Protein AF-A0AA38GYS6-F1 (afdb_monomer_lite)

Organism: Taxus chinensis (NCBI:txid29808)

Structure (mmCIF, N/CA/C/O backbone):
data_AF-A0AA38GYS6-F1
#
_entry.id   AF-A0AA38GYS6-F1
#
loop_
_atom_site.group_PDB
_atom_site.id
_atom_site.type_symbol
_atom_site.label_atom_id
_atom_site.label_alt_id
_atom_site.label_comp_id
_atom_site.label_asym_id
_atom_site.label_entity_id
_atom_site.label_seq_id
_atom_site.pdbx_PDB_ins_code
_atom_site.Cartn_x
_atom_site.Cartn_y
_atom_site.Cartn_z
_atom_site.occupancy
_atom_site.B_iso_or_equiv
_atom_site.auth_seq_id
_atom_site.auth_comp_id
_atom_site.auth_asym_id
_atom_site.auth_atom_id
_atom_site.pdbx_PDB_model_num
ATOM 1 N N . LEU A 1 1 ? -2.612 12.594 -41.095 1.00 85.12 1 LEU A N 1
ATOM 2 C CA . LEU A 1 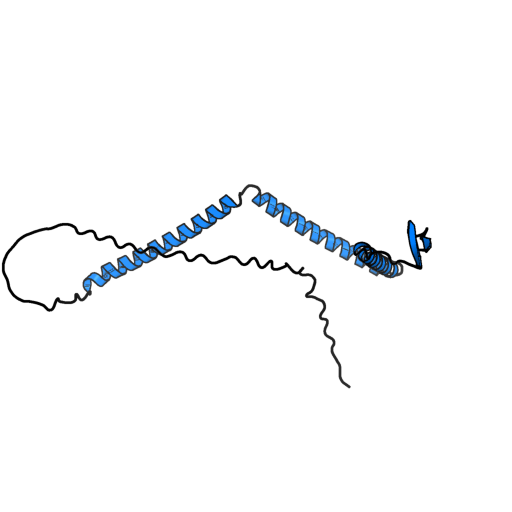1 ? -2.234 11.687 -39.997 1.00 85.12 1 LEU A CA 1
ATOM 3 C C . LEU A 1 1 ? -1.414 10.557 -40.591 1.00 85.12 1 LEU A C 1
ATOM 5 O O . LEU A 1 1 ? -1.947 9.838 -41.424 1.00 85.12 1 LEU A O 1
ATOM 9 N N . THR A 1 2 ? -0.143 10.449 -40.213 1.00 93.06 2 THR A N 1
ATOM 10 C CA . THR A 1 2 ? 0.765 9.381 -40.670 1.00 93.06 2 THR A CA 1
ATOM 11 C C . THR A 1 2 ? 1.231 8.588 -39.455 1.00 93.06 2 THR A C 1
ATOM 13 O O . THR A 1 2 ? 1.663 9.191 -38.472 1.00 93.06 2 THR A O 1
ATOM 16 N N . MET A 1 3 ? 1.110 7.261 -39.509 1.00 94.06 3 MET A N 1
ATOM 17 C CA . MET A 1 3 ? 1.472 6.338 -38.429 1.00 94.06 3 MET A CA 1
ATOM 18 C C . MET A 1 3 ? 2.510 5.329 -38.923 1.00 94.06 3 MET A C 1
ATOM 20 O O . MET A 1 3 ? 2.423 4.862 -40.059 1.00 94.06 3 MET A O 1
ATOM 24 N N . LYS A 1 4 ? 3.460 4.979 -38.056 1.00 94.56 4 LYS A N 1
ATOM 25 C CA . LYS A 1 4 ? 4.433 3.902 -38.248 1.00 94.56 4 LYS A CA 1
ATOM 26 C C . LYS A 1 4 ? 4.186 2.790 -37.242 1.00 94.56 4 LYS A C 1
ATOM 28 O O . LYS A 1 4 ? 3.900 3.066 -36.082 1.00 94.56 4 LYS A O 1
ATOM 33 N N . THR A 1 5 ? 4.318 1.549 -37.692 1.00 95.31 5 THR A N 1
ATOM 34 C CA . THR A 1 5 ? 4.299 0.373 -36.818 1.00 95.31 5 THR A CA 1
ATOM 35 C C . THR A 1 5 ? 5.637 0.252 -36.096 1.00 95.31 5 THR A C 1
ATOM 37 O O . THR A 1 5 ? 6.682 0.306 -36.745 1.00 95.31 5 THR A O 1
ATOM 40 N N . ASP A 1 6 ? 5.598 0.054 -34.784 1.00 93.06 6 ASP A N 1
ATOM 41 C CA . ASP A 1 6 ? 6.745 -0.252 -33.936 1.00 93.06 6 ASP A CA 1
ATOM 42 C C . ASP A 1 6 ? 6.707 -1.740 -33.530 1.00 93.06 6 ASP A C 1
ATOM 44 O O . ASP A 1 6 ? 5.897 -2.130 -32.681 1.00 93.06 6 ASP A O 1
ATOM 48 N N . PRO A 1 7 ? 7.542 -2.599 -34.148 1.00 95.25 7 PRO A N 1
ATOM 49 C CA . PRO A 1 7 ? 7.563 -4.027 -33.852 1.00 95.25 7 PRO A CA 1
ATOM 50 C C . PRO A 1 7 ? 8.200 -4.366 -32.498 1.00 95.25 7 PRO A C 1
ATOM 52 O O . PRO A 1 7 ? 7.934 -5.450 -31.987 1.00 95.25 7 PRO A O 1
ATOM 55 N N . GLU A 1 8 ? 9.019 -3.485 -31.914 1.00 93.31 8 GLU A N 1
ATOM 56 C CA . GLU A 1 8 ? 9.648 -3.740 -30.610 1.00 93.31 8 GLU A CA 1
ATOM 57 C C . GLU A 1 8 ? 8.619 -3.621 -29.484 1.00 93.31 8 GLU A C 1
ATOM 59 O O . GLU A 1 8 ? 8.569 -4.466 -28.592 1.00 93.31 8 GLU A O 1
ATOM 64 N N . ASN A 1 9 ? 7.747 -2.614 -29.577 1.00 87.88 9 ASN A N 1
ATOM 65 C CA . ASN A 1 9 ? 6.734 -2.323 -28.562 1.00 87.88 9 ASN A CA 1
ATOM 66 C C . ASN A 1 9 ? 5.322 -2.804 -28.940 1.00 87.88 9 ASN A C 1
ATOM 68 O O . ASN A 1 9 ? 4.377 -2.579 -28.187 1.00 87.88 9 ASN A O 1
ATOM 72 N N . SER A 1 10 ? 5.161 -3.473 -30.091 1.00 93.44 10 SER A N 1
ATOM 73 C CA . SER A 1 10 ? 3.860 -3.922 -30.622 1.00 93.44 10 SER A CA 1
ATOM 74 C C . SER A 1 10 ? 2.806 -2.800 -30.681 1.00 93.44 10 SER A C 1
ATOM 76 O O . SER A 1 10 ? 1.632 -3.024 -30.383 1.00 93.44 10 SER A O 1
ATOM 78 N N . ASP A 1 11 ? 3.220 -1.585 -31.054 1.00 92.06 11 ASP A N 1
ATOM 79 C CA . ASP A 1 11 ? 2.390 -0.370 -31.017 1.00 92.06 11 ASP A CA 1
ATOM 80 C C . ASP A 1 11 ? 2.537 0.459 -32.310 1.00 92.06 11 ASP A C 1
ATOM 82 O O . ASP A 1 11 ? 3.318 0.127 -33.204 1.00 92.06 11 ASP A O 1
ATOM 86 N N . TYR A 1 12 ? 1.776 1.548 -32.435 1.00 92.12 12 TYR A N 1
ATOM 87 C CA . TYR A 1 12 ? 1.906 2.528 -33.509 1.00 92.12 12 TYR A CA 1
ATOM 88 C C . TYR A 1 12 ? 2.374 3.882 -32.974 1.00 92.12 12 TYR A C 1
ATOM 90 O O . TYR A 1 12 ? 1.834 4.429 -32.007 1.00 92.12 12 TYR A O 1
ATOM 98 N N . ILE A 1 13 ? 3.338 4.473 -33.675 1.00 91.69 13 ILE A N 1
ATOM 99 C CA . ILE A 1 13 ? 3.866 5.808 -33.398 1.00 91.69 13 ILE A CA 1
ATOM 100 C C . ILE A 1 13 ? 3.344 6.768 -34.469 1.00 91.69 13 ILE A C 1
ATOM 102 O O . ILE A 1 13 ? 3.356 6.466 -35.663 1.00 91.69 13 ILE A O 1
ATOM 106 N N . VAL A 1 14 ? 2.863 7.938 -34.049 1.00 92.75 14 VAL A N 1
ATOM 107 C CA . VAL A 1 14 ? 2.365 8.981 -34.956 1.00 92.75 14 VAL A CA 1
ATOM 108 C C . VAL A 1 14 ? 3.512 9.913 -35.352 1.00 92.75 14 VAL A C 1
ATOM 110 O O . VAL A 1 14 ? 4.152 10.495 -34.485 1.00 92.75 14 VAL A O 1
ATOM 113 N N . GLU A 1 15 ? 3.741 10.102 -36.655 1.00 91.44 15 GLU A N 1
ATOM 114 C CA . GLU A 1 15 ? 4.803 10.985 -37.169 1.00 91.44 15 GLU A CA 1
ATOM 115 C C . GLU A 1 15 ? 4.328 12.409 -37.466 1.00 91.44 15 GLU A C 1
ATOM 117 O O . GLU A 1 15 ? 5.103 13.361 -37.405 1.00 91.44 15 GLU A O 1
ATOM 122 N N . SER A 1 16 ? 3.069 12.576 -37.883 1.00 92.00 16 SER A N 1
ATOM 123 C CA . SER A 1 16 ? 2.552 13.878 -38.318 1.00 92.00 16 SER A CA 1
ATOM 124 C C . SER A 1 16 ? 1.039 13.991 -38.181 1.00 92.00 16 SER A C 1
ATOM 126 O O . S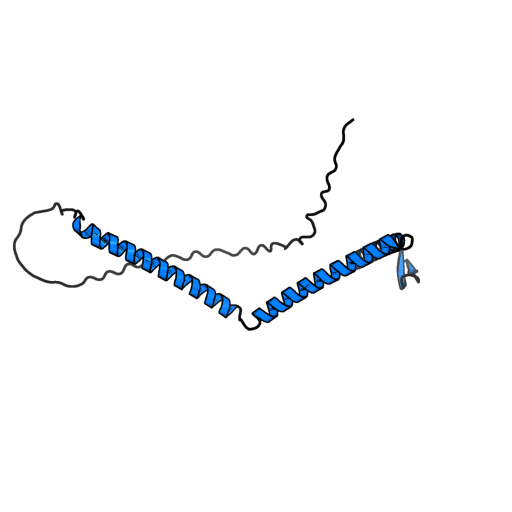ER A 1 16 ? 0.282 13.107 -38.601 1.00 92.00 16 SER A O 1
ATOM 128 N N . GLY A 1 17 ? 0.599 15.147 -37.680 1.00 89.94 17 GLY A N 1
ATOM 129 C CA . GLY A 1 17 ? -0.797 15.581 -37.711 1.00 89.94 17 GLY A CA 1
ATOM 130 C C . GLY A 1 17 ? -1.689 15.074 -36.574 1.00 89.94 17 GLY A C 1
ATOM 131 O O . GLY A 1 17 ? -2.898 15.249 -36.680 1.00 89.94 17 GLY A O 1
ATOM 132 N N . ALA A 1 18 ? -1.134 14.458 -35.524 1.00 91.19 18 ALA A N 1
ATOM 133 C CA . ALA A 1 18 ? -1.816 14.218 -34.247 1.00 91.19 18 ALA A CA 1
ATOM 134 C C . ALA A 1 18 ? -0.798 13.959 -33.123 1.00 91.19 18 ALA A C 1
ATOM 136 O O . ALA A 1 18 ? 0.351 13.611 -33.391 1.00 91.19 18 ALA A O 1
ATOM 137 N N . MET A 1 19 ? -1.242 14.093 -31.874 1.00 88.88 19 MET A N 1
ATOM 138 C CA . MET A 1 19 ? -0.548 13.595 -30.685 1.00 88.88 19 MET A CA 1
ATOM 139 C C . MET A 1 19 ? -1.409 12.500 -30.054 1.00 88.88 19 MET A C 1
ATOM 141 O O . MET A 1 19 ? -2.635 12.535 -30.169 1.00 88.88 19 MET A O 1
ATOM 145 N N . ARG A 1 20 ? -0.779 11.519 -29.405 1.00 89.50 20 ARG A N 1
ATOM 146 C CA . ARG A 1 20 ? -1.507 10.550 -28.580 1.00 89.50 20 ARG A CA 1
ATOM 147 C C . ARG A 1 20 ? -2.018 11.211 -27.306 1.00 89.50 20 ARG A C 1
ATOM 149 O O . ARG A 1 20 ? -1.424 12.168 -26.816 1.00 89.50 20 ARG A O 1
ATOM 156 N N . ASN A 1 21 ? -3.086 10.648 -26.754 1.00 90.75 21 ASN A N 1
ATOM 157 C CA . ASN A 1 21 ? -3.524 10.998 -25.410 1.00 90.75 21 ASN A CA 1
ATOM 158 C C . ASN A 1 21 ? -2.466 10.544 -24.396 1.00 90.75 21 ASN A C 1
ATOM 160 O O . ASN A 1 21 ? -1.846 9.493 -24.573 1.00 90.75 21 ASN A O 1
ATOM 164 N N . PHE A 1 22 ? -2.260 11.346 -23.351 1.00 88.88 22 PHE A N 1
ATOM 165 C CA . PHE A 1 22 ? -1.379 10.978 -22.250 1.00 88.88 22 PHE A CA 1
ATOM 166 C C . PHE A 1 22 ? -2.041 9.896 -21.392 1.00 88.88 22 PHE A C 1
ATOM 168 O O . PHE A 1 22 ? -3.186 10.047 -20.966 1.00 88.88 22 PHE A O 1
ATOM 175 N N . GLU A 1 23 ? -1.303 8.818 -21.150 1.00 88.25 23 GLU A N 1
ATOM 176 C CA . GLU A 1 23 ? -1.714 7.668 -20.351 1.00 88.25 23 GLU A CA 1
ATOM 177 C C . GLU A 1 23 ? -0.806 7.608 -19.116 1.00 88.25 23 GLU A C 1
ATOM 179 O O . GLU A 1 23 ? 0.353 7.214 -19.257 1.00 88.25 23 GLU A O 1
ATOM 184 N N . PRO A 1 24 ? -1.279 8.006 -17.918 1.00 90.62 24 PRO A N 1
ATOM 185 C CA . PRO A 1 24 ? -0.439 8.047 -16.719 1.00 90.62 24 PRO A CA 1
ATOM 186 C C . PRO A 1 24 ? 0.264 6.719 -16.411 1.00 90.62 24 PRO A C 1
ATOM 188 O O . PRO A 1 24 ? 1.433 6.722 -16.042 1.00 90.62 24 PRO A O 1
ATOM 191 N N . TRP A 1 25 ? -0.407 5.590 -16.661 1.00 87.81 25 TRP A N 1
ATOM 192 C CA . TRP A 1 25 ? 0.157 4.255 -16.444 1.00 87.81 25 TRP A CA 1
ATOM 193 C C . TRP A 1 25 ? 1.358 3.950 -17.348 1.00 87.81 25 TRP A C 1
ATOM 195 O O . TRP A 1 25 ? 2.258 3.240 -16.927 1.00 87.81 25 TRP A O 1
ATOM 205 N N . ARG A 1 26 ? 1.438 4.518 -18.564 1.00 85.56 26 ARG A N 1
ATOM 206 C CA . ARG A 1 26 ? 2.620 4.327 -19.422 1.00 85.56 26 ARG A CA 1
ATOM 207 C C . ARG A 1 26 ? 3.843 5.060 -18.911 1.00 85.56 26 ARG A C 1
ATOM 209 O O . ARG A 1 26 ? 4.946 4.549 -19.043 1.00 85.56 26 ARG A O 1
ATOM 216 N N . ALA A 1 27 ? 3.648 6.260 -18.369 1.00 85.56 27 ALA A N 1
ATOM 217 C CA . ALA A 1 27 ? 4.746 7.002 -17.767 1.00 85.56 27 ALA A CA 1
ATOM 218 C C . ALA A 1 27 ? 5.274 6.261 -16.527 1.00 85.56 27 ALA A C 1
ATOM 220 O O . ALA A 1 27 ? 6.483 6.114 -16.381 1.00 85.56 27 ALA A O 1
ATOM 221 N N . GLU A 1 28 ? 4.369 5.738 -15.695 1.00 87.00 28 GLU A N 1
ATOM 222 C CA . GLU A 1 28 ? 4.712 4.940 -14.514 1.00 87.00 28 GLU A CA 1
ATOM 223 C C . GLU A 1 28 ? 5.436 3.635 -14.886 1.00 87.00 28 GLU A C 1
ATOM 225 O O . GLU A 1 28 ? 6.518 3.369 -14.364 1.00 87.00 28 GLU A O 1
ATOM 230 N N . ASP A 1 29 ? 4.914 2.867 -15.847 1.00 87.25 29 ASP A N 1
ATOM 231 C CA . ASP A 1 29 ? 5.554 1.635 -16.330 1.00 87.25 29 ASP A CA 1
ATOM 232 C C . ASP A 1 29 ? 6.958 1.911 -16.893 1.00 87.25 29 ASP A C 1
ATOM 234 O O . ASP A 1 29 ? 7.917 1.200 -16.584 1.00 87.25 29 ASP A O 1
ATOM 238 N N . GLU A 1 30 ? 7.114 2.982 -17.679 1.00 86.56 30 GLU A N 1
ATOM 239 C CA . GLU A 1 30 ? 8.417 3.389 -18.200 1.00 86.56 30 GLU A CA 1
ATOM 240 C C . GLU A 1 30 ? 9.414 3.757 -17.094 1.00 86.56 30 GLU A C 1
ATOM 242 O O . GLU A 1 30 ? 10.607 3.472 -17.230 1.00 86.56 30 GLU A O 1
ATOM 247 N N . GLU A 1 31 ? 8.973 4.431 -16.031 1.00 87.19 31 GLU A N 1
ATOM 248 C CA . GLU A 1 31 ? 9.821 4.782 -14.888 1.00 87.19 31 GLU A CA 1
ATOM 249 C C . GLU A 1 31 ? 10.244 3.539 -14.102 1.00 87.19 31 GLU A C 1
ATOM 251 O O . GLU A 1 31 ? 11.438 3.364 -13.836 1.00 87.19 31 GLU A O 1
ATOM 256 N N . VAL A 1 32 ? 9.303 2.635 -13.824 1.00 89.50 32 VAL A N 1
ATOM 257 C CA . VAL A 1 32 ? 9.562 1.357 -13.146 1.00 89.50 32 VAL A CA 1
ATOM 258 C C . VAL A 1 32 ? 10.553 0.508 -13.942 1.00 89.50 32 VAL A C 1
ATOM 260 O O . VAL A 1 32 ? 11.502 -0.044 -13.378 1.00 89.50 32 VAL A O 1
ATOM 263 N N . ASP A 1 33 ? 10.386 0.421 -15.259 1.00 87.94 33 ASP A N 1
ATOM 264 C CA . ASP A 1 33 ? 11.295 -0.336 -16.118 1.00 87.94 33 ASP A CA 1
ATOM 265 C C . ASP A 1 33 ? 12.684 0.303 -16.203 1.00 87.94 33 ASP A C 1
ATOM 267 O O . ASP A 1 33 ? 13.693 -0.409 -16.235 1.00 87.94 33 ASP A O 1
ATOM 271 N N . LYS A 1 34 ? 12.771 1.639 -16.217 1.00 89.19 34 LYS A N 1
ATOM 272 C CA . LYS A 1 34 ? 14.055 2.360 -16.157 1.00 89.19 34 LYS A CA 1
ATOM 273 C C . LYS A 1 34 ? 14.765 2.101 -14.827 1.00 89.19 34 LYS A C 1
ATOM 275 O O . LYS A 1 34 ? 15.973 1.855 -14.833 1.00 89.19 34 LYS A O 1
ATOM 280 N N . GLU A 1 35 ? 14.043 2.117 -13.708 1.00 87.50 35 GLU A N 1
ATOM 281 C CA . GLU A 1 35 ? 14.606 1.842 -12.383 1.00 87.50 35 GLU A CA 1
ATOM 282 C C . GLU A 1 35 ? 15.101 0.395 -12.263 1.00 87.50 35 GLU A C 1
ATOM 284 O O . GLU A 1 35 ? 16.242 0.174 -11.849 1.00 87.50 35 GLU A O 1
ATOM 289 N N . LYS A 1 36 ? 14.303 -0.584 -12.709 1.00 88.56 36 LYS A N 1
ATOM 290 C CA . LYS A 1 36 ? 14.705 -2.000 -12.750 1.00 88.56 36 LYS A CA 1
ATOM 291 C C . LYS A 1 36 ? 15.960 -2.206 -13.590 1.00 88.56 36 LYS A C 1
ATOM 293 O O . LYS A 1 36 ? 16.930 -2.771 -13.102 1.00 88.56 36 LYS A O 1
ATOM 298 N N . LYS A 1 37 ? 15.994 -1.665 -14.813 1.00 88.81 37 LYS A N 1
ATOM 299 C CA . LYS A 1 37 ? 17.172 -1.761 -15.694 1.00 88.81 37 LYS A CA 1
ATOM 300 C C . LYS A 1 37 ? 18.415 -1.143 -15.062 1.00 88.81 37 LYS A C 1
ATOM 302 O O . LYS A 1 37 ? 19.509 -1.684 -15.210 1.00 88.81 37 LYS A O 1
ATOM 307 N N . LYS A 1 38 ? 18.266 -0.014 -14.364 1.00 86.94 38 LYS A N 1
ATOM 308 C CA . LYS A 1 38 ? 19.372 0.629 -13.648 1.00 86.94 38 LYS A CA 1
ATOM 309 C C . LYS A 1 38 ? 19.875 -0.254 -12.505 1.00 86.94 38 LYS A C 1
ATOM 311 O O . LYS A 1 38 ? 21.083 -0.435 -12.378 1.00 86.94 38 LYS A O 1
ATOM 316 N N . ARG A 1 39 ? 18.966 -0.834 -11.719 1.00 85.75 39 ARG A N 1
ATOM 317 C CA . ARG A 1 39 ? 19.305 -1.775 -10.648 1.00 85.75 39 ARG A CA 1
ATOM 318 C C . ARG A 1 39 ? 20.030 -3.006 -11.191 1.00 85.75 39 ARG A C 1
ATOM 320 O O . ARG A 1 39 ? 21.114 -3.318 -10.712 1.00 85.75 39 ARG A O 1
ATOM 327 N N . ASP A 1 40 ? 19.500 -3.627 -12.238 1.00 85.25 40 ASP A N 1
ATOM 328 C CA . ASP A 1 40 ? 20.098 -4.807 -12.866 1.00 85.25 40 ASP A CA 1
ATOM 329 C C . ASP A 1 40 ? 21.493 -4.503 -13.431 1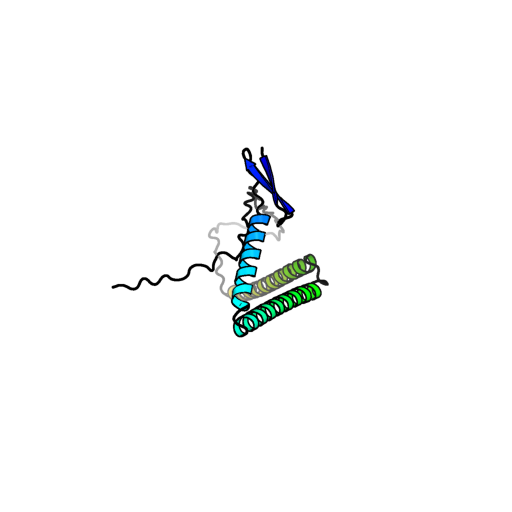.00 85.25 40 ASP A C 1
ATOM 331 O O . ASP A 1 40 ? 22.420 -5.293 -13.261 1.00 85.25 40 ASP A O 1
ATOM 335 N N . ALA A 1 41 ? 21.683 -3.336 -14.056 1.00 86.62 41 ALA A N 1
ATOM 336 C CA . ALA A 1 41 ? 22.986 -2.911 -14.568 1.00 86.62 41 ALA A CA 1
ATOM 337 C C . ALA A 1 41 ? 24.017 -2.687 -13.448 1.00 86.62 41 ALA A C 1
ATOM 339 O O . ALA A 1 41 ? 25.193 -3.012 -13.614 1.00 86.62 41 ALA A O 1
ATOM 340 N N . GLU A 1 42 ? 23.584 -2.145 -12.309 1.00 82.62 42 GLU A N 1
ATOM 341 C CA . GLU A 1 42 ? 24.428 -1.961 -11.128 1.00 82.62 42 GLU A CA 1
ATOM 342 C C . GLU A 1 42 ? 24.783 -3.293 -10.443 1.00 82.62 42 GLU A C 1
ATOM 344 O O . GLU A 1 42 ? 25.860 -3.409 -9.861 1.00 82.62 42 GLU A O 1
ATOM 349 N N . GLU A 1 43 ? 23.905 -4.293 -10.521 1.00 87.19 43 GLU A N 1
ATOM 350 C CA . GLU A 1 43 ? 24.110 -5.636 -9.966 1.00 87.19 43 GLU A CA 1
ATOM 351 C C . GLU A 1 43 ? 24.938 -6.553 -10.886 1.00 87.19 43 GLU A C 1
ATOM 353 O O . GLU A 1 43 ? 25.691 -7.397 -10.400 1.00 87.19 43 GLU A O 1
ATOM 358 N N . MET A 1 44 ? 24.857 -6.377 -12.211 1.00 81.94 44 MET A N 1
ATOM 359 C CA . MET A 1 44 ? 25.503 -7.253 -13.203 1.00 81.94 44 MET A CA 1
ATOM 360 C C . MET A 1 44 ? 27.038 -7.285 -13.089 1.00 81.94 44 MET A C 1
ATOM 362 O O . MET A 1 44 ? 27.666 -8.275 -13.468 1.00 81.94 44 MET A O 1
ATOM 366 N N . GLY A 1 45 ? 27.647 -6.216 -12.572 1.00 83.00 45 GLY A N 1
ATOM 367 C CA . GLY A 1 45 ? 29.096 -6.110 -12.370 1.00 83.00 45 GLY A CA 1
ATOM 368 C C . GLY A 1 45 ? 29.570 -6.342 -10.932 1.00 83.00 45 GLY A C 1
ATOM 369 O O . GLY A 1 45 ? 30.777 -6.448 -10.717 1.00 83.00 45 GLY A O 1
ATOM 370 N N . ASP A 1 46 ? 28.658 -6.418 -9.958 1.00 88.25 46 ASP A N 1
ATOM 371 C CA . ASP A 1 46 ? 28.989 -6.469 -8.531 1.00 88.25 46 ASP A CA 1
ATOM 372 C C . ASP A 1 46 ? 28.122 -7.495 -7.785 1.00 88.25 46 ASP A C 1
ATOM 374 O O . ASP A 1 46 ? 26.996 -7.235 -7.349 1.00 88.25 46 ASP A O 1
ATOM 378 N N . ALA A 1 47 ? 28.696 -8.684 -7.594 1.00 91.56 47 ALA A N 1
ATOM 379 C CA . ALA A 1 47 ? 28.044 -9.792 -6.906 1.00 91.56 47 ALA A CA 1
ATOM 380 C C . ALA A 1 47 ? 27.690 -9.478 -5.439 1.00 91.56 47 ALA A C 1
ATOM 382 O O . ALA A 1 47 ? 26.712 -10.024 -4.925 1.00 91.56 47 ALA A O 1
ATOM 383 N N . MET A 1 48 ? 28.450 -8.606 -4.761 1.00 93.12 48 MET A N 1
ATOM 384 C CA . MET A 1 48 ? 28.155 -8.225 -3.375 1.00 93.12 48 MET A CA 1
ATOM 385 C C . MET A 1 48 ? 26.914 -7.338 -3.306 1.00 93.12 48 MET A C 1
ATOM 387 O O . MET A 1 48 ? 26.056 -7.558 -2.451 1.00 93.12 48 MET A O 1
ATOM 391 N N . LYS A 1 49 ? 26.780 -6.396 -4.246 1.00 92.75 49 LYS A N 1
ATOM 392 C CA . LYS A 1 49 ? 25.615 -5.513 -4.346 1.00 92.75 49 LYS A CA 1
ATOM 393 C C . LYS A 1 49 ? 24.331 -6.270 -4.679 1.00 92.75 49 LYS A C 1
ATOM 395 O O . LYS A 1 49 ? 23.310 -6.031 -4.040 1.00 92.75 49 LYS A O 1
ATOM 400 N N . SER A 1 50 ? 24.380 -7.221 -5.615 1.00 92.31 50 SER A N 1
ATOM 401 C CA . SER A 1 50 ? 23.214 -8.068 -5.923 1.00 92.31 50 SER A CA 1
ATOM 402 C C . SER A 1 50 ? 22.766 -8.889 -4.708 1.00 92.31 50 SER A C 1
ATOM 404 O O . SER A 1 50 ? 21.573 -8.979 -4.402 1.00 92.31 50 SER A O 1
ATOM 406 N N . LEU A 1 51 ? 23.724 -9.435 -3.950 1.00 94.12 51 LEU A N 1
ATOM 407 C CA . LEU A 1 51 ? 23.421 -10.160 -2.720 1.00 94.12 51 LEU A CA 1
ATOM 408 C C . LEU A 1 51 ? 22.774 -9.251 -1.664 1.00 94.12 51 LEU A C 1
ATOM 410 O O . LEU A 1 51 ? 21.744 -9.621 -1.103 1.00 94.12 51 LEU A O 1
ATOM 414 N N . GLU A 1 52 ? 23.341 -8.069 -1.411 1.00 92.94 52 GLU A N 1
ATOM 415 C CA . GLU A 1 52 ? 22.796 -7.084 -0.469 1.00 92.94 52 GLU A CA 1
ATOM 416 C C . GLU A 1 52 ? 21.353 -6.708 -0.828 1.00 92.94 52 GLU A C 1
ATOM 418 O O . GLU A 1 52 ? 20.450 -6.856 -0.001 1.00 92.94 52 GLU A O 1
ATOM 423 N N . ASN A 1 53 ? 21.117 -6.340 -2.085 1.00 92.81 53 ASN A N 1
ATOM 424 C CA . ASN A 1 53 ? 19.805 -5.994 -2.623 1.00 92.81 53 ASN A CA 1
ATOM 425 C C . ASN A 1 53 ? 18.774 -7.109 -2.399 1.00 92.81 53 ASN A C 1
ATOM 427 O O . ASN A 1 53 ? 17.691 -6.862 -1.863 1.00 92.81 53 ASN A O 1
ATOM 431 N N . ARG A 1 54 ? 19.138 -8.362 -2.696 1.00 94.31 54 ARG A N 1
ATOM 432 C CA . ARG A 1 54 ? 18.278 -9.522 -2.430 1.00 94.31 54 ARG A CA 1
ATOM 433 C C . ARG A 1 54 ? 17.976 -9.707 -0.942 1.00 94.31 54 ARG A C 1
ATOM 435 O O . ARG A 1 54 ? 16.850 -10.075 -0.595 1.00 94.31 54 ARG A O 1
ATOM 442 N N . THR A 1 55 ? 18.945 -9.484 -0.051 1.00 95.62 55 THR A N 1
ATOM 443 C CA . THR A 1 55 ? 18.700 -9.585 1.401 1.00 95.62 55 THR A CA 1
ATOM 444 C C . THR A 1 55 ? 17.792 -8.472 1.917 1.00 95.62 55 THR A C 1
ATOM 446 O O . THR A 1 55 ? 16.931 -8.740 2.755 1.00 95.62 55 THR A O 1
ATOM 449 N N . ILE A 1 56 ? 17.924 -7.254 1.385 1.00 95.88 56 ILE A N 1
ATOM 450 C CA . ILE A 1 56 ? 17.064 -6.117 1.730 1.00 95.88 56 ILE A CA 1
ATOM 451 C C . ILE A 1 56 ? 15.628 -6.396 1.291 1.00 95.88 56 ILE A C 1
ATOM 453 O O . ILE A 1 56 ? 14.707 -6.222 2.089 1.00 95.88 56 ILE A O 1
ATOM 457 N N . ASP A 1 57 ? 15.433 -6.877 0.063 1.00 95.50 57 ASP A N 1
ATOM 458 C CA . ASP A 1 57 ? 14.105 -7.225 -0.445 1.00 95.50 57 ASP A CA 1
ATOM 459 C C . ASP A 1 57 ? 13.484 -8.372 0.362 1.00 95.50 57 ASP A C 1
ATOM 461 O O . ASP A 1 57 ? 12.335 -8.275 0.787 1.00 95.50 57 ASP A O 1
ATOM 465 N N . SER A 1 58 ? 14.262 -9.417 0.668 1.00 97.25 58 SER A N 1
ATOM 466 C CA . SER A 1 58 ? 13.793 -10.548 1.487 1.00 97.25 58 SER A CA 1
ATOM 467 C C . SER A 1 58 ? 13.378 -10.105 2.893 1.00 97.25 58 SER A C 1
ATOM 469 O O . SER A 1 58 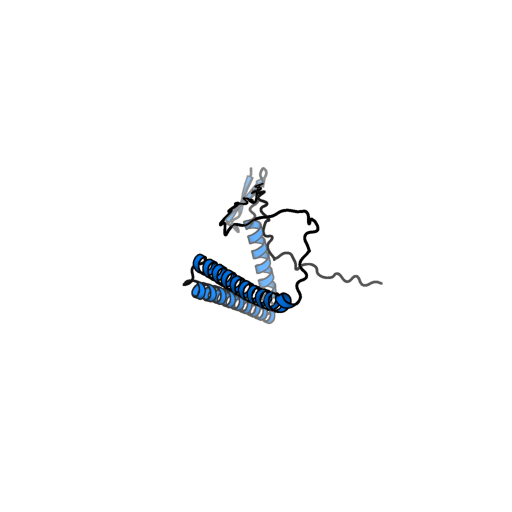? 12.409 -10.620 3.448 1.00 97.25 58 SER A O 1
ATOM 471 N N . LYS A 1 59 ? 14.096 -9.136 3.475 1.00 98.12 59 LYS A N 1
ATOM 472 C CA . LYS A 1 59 ? 13.748 -8.553 4.772 1.00 98.12 59 LYS A CA 1
ATOM 473 C C . LYS A 1 59 ? 12.452 -7.747 4.696 1.00 98.12 59 LYS A C 1
ATOM 475 O O . LYS A 1 59 ? 11.581 -7.940 5.535 1.00 98.12 59 LYS A O 1
ATOM 480 N N . ARG A 1 60 ? 12.309 -6.877 3.691 1.00 98.00 60 ARG A N 1
ATOM 481 C CA . ARG A 1 60 ? 11.084 -6.084 3.488 1.00 98.00 60 ARG A CA 1
ATOM 482 C C . ARG A 1 60 ? 9.865 -6.986 3.323 1.00 98.00 60 ARG A C 1
ATOM 484 O O . ARG A 1 60 ? 8.849 -6.738 3.959 1.00 98.00 60 ARG A O 1
ATOM 491 N N . GLU A 1 61 ? 9.992 -8.046 2.529 1.00 97.25 61 GLU A N 1
ATOM 492 C CA . GLU A 1 61 ? 8.928 -9.036 2.347 1.00 97.25 61 GLU A CA 1
ATOM 493 C C . GLU A 1 61 ? 8.554 -9.710 3.676 1.00 97.25 61 GLU A C 1
ATOM 495 O O . GLU A 1 61 ? 7.377 -9.817 4.013 1.00 97.25 61 GLU A O 1
ATOM 500 N N . MET A 1 62 ? 9.548 -10.103 4.480 1.00 98.00 62 MET A N 1
ATOM 501 C CA . MET A 1 62 ? 9.312 -10.687 5.803 1.00 98.00 62 MET A CA 1
ATOM 502 C C . MET A 1 62 ? 8.585 -9.719 6.749 1.00 98.00 62 MET A C 1
ATOM 504 O O . MET A 1 62 ? 7.647 -10.130 7.434 1.00 98.00 62 MET A O 1
ATOM 508 N N . ASP A 1 63 ? 8.986 -8.447 6.773 1.00 98.19 63 ASP A N 1
ATOM 509 C CA . ASP A 1 63 ? 8.367 -7.417 7.616 1.00 98.19 63 ASP A CA 1
ATOM 510 C C . ASP A 1 63 ? 6.904 -7.163 7.201 1.00 98.19 63 ASP A C 1
ATOM 512 O O . ASP A 1 63 ? 6.018 -7.051 8.053 1.00 98.19 63 ASP A O 1
ATOM 516 N N . ILE A 1 64 ? 6.624 -7.143 5.892 1.00 98.38 64 ILE A N 1
ATOM 517 C CA . ILE A 1 64 ? 5.263 -7.020 5.349 1.00 98.38 64 ILE A CA 1
ATOM 518 C C . ILE A 1 64 ? 4.410 -8.224 5.760 1.00 98.38 64 ILE A C 1
ATOM 520 O O . ILE A 1 64 ? 3.289 -8.046 6.242 1.00 98.38 64 ILE A O 1
ATOM 524 N N . LEU A 1 65 ? 4.927 -9.447 5.611 1.00 97.88 65 LEU A N 1
ATOM 525 C CA . LEU A 1 65 ? 4.210 -10.664 5.997 1.00 97.88 65 LEU A CA 1
ATOM 526 C C . LEU A 1 65 ? 3.901 -10.692 7.498 1.00 97.88 65 LEU A C 1
ATOM 528 O O . LEU A 1 65 ? 2.778 -11.015 7.881 1.00 97.88 65 LEU A O 1
ATOM 532 N N . ALA A 1 66 ? 4.851 -10.285 8.343 1.00 97.94 66 ALA A N 1
ATOM 533 C CA . ALA A 1 66 ? 4.635 -10.182 9.783 1.00 97.94 66 ALA A CA 1
ATOM 534 C C . ALA A 1 66 ? 3.521 -9.176 10.129 1.00 97.94 66 ALA A C 1
ATOM 536 O O . ALA A 1 66 ? 2.644 -9.482 10.941 1.00 97.94 66 ALA A O 1
ATOM 537 N N . ALA A 1 67 ? 3.504 -8.009 9.475 1.00 98.19 67 ALA A N 1
ATOM 538 C CA . ALA A 1 67 ? 2.458 -7.003 9.665 1.00 98.19 67 ALA A CA 1
ATOM 539 C C . ALA A 1 67 ? 1.076 -7.498 9.196 1.00 98.19 67 ALA A C 1
ATOM 541 O O . ALA A 1 67 ? 0.057 -7.257 9.852 1.00 98.19 67 ALA A O 1
ATOM 542 N N . LEU A 1 68 ? 1.021 -8.225 8.076 1.00 97.88 68 LEU A N 1
ATOM 543 C CA . LEU A 1 68 ? -0.214 -8.839 7.583 1.00 97.88 68 LEU A CA 1
ATOM 544 C C . LEU A 1 68 ? -0.748 -9.901 8.552 1.00 97.88 68 LEU A C 1
ATOM 546 O O . LEU A 1 68 ? -1.952 -9.929 8.828 1.00 97.88 68 LEU A O 1
ATOM 550 N N . ASP A 1 69 ? 0.129 -10.744 9.094 1.00 97.69 69 ASP A N 1
ATOM 551 C CA . ASP A 1 69 ? -0.243 -11.768 10.070 1.00 97.69 69 ASP A CA 1
ATOM 552 C C . ASP A 1 69 ? -0.727 -11.157 11.391 1.00 97.69 69 ASP A C 1
ATOM 554 O O . ASP A 1 69 ? -1.714 -11.637 11.961 1.00 97.69 69 ASP A O 1
ATOM 558 N N . GLU A 1 70 ? -0.121 -10.060 11.852 1.00 97.00 70 GLU A N 1
ATOM 559 C CA . GLU A 1 70 ? -0.610 -9.300 13.006 1.00 97.00 70 GLU A CA 1
ATOM 560 C C . GLU A 1 70 ? -2.031 -8.773 12.764 1.00 97.00 70 GLU A C 1
ATOM 562 O O . GLU A 1 70 ? -2.936 -9.045 13.560 1.00 97.00 70 GLU A O 1
ATOM 567 N N . MET A 1 71 ? -2.265 -8.090 11.638 1.00 96.62 71 MET A N 1
ATOM 568 C CA . MET A 1 71 ? -3.593 -7.576 11.283 1.00 96.62 71 MET A CA 1
ATOM 569 C C . MET A 1 71 ? -4.628 -8.699 11.170 1.00 96.62 71 MET A C 1
ATOM 571 O O . MET A 1 71 ? -5.757 -8.572 11.656 1.00 96.62 71 MET A O 1
ATOM 575 N N . LYS A 1 72 ? -4.249 -9.829 10.566 1.00 97.06 72 LYS A N 1
ATOM 576 C CA . LYS A 1 72 ? -5.110 -11.010 10.447 1.00 97.06 72 LYS A CA 1
ATOM 577 C C . LYS A 1 72 ? -5.432 -11.608 11.814 1.00 97.06 72 LYS A C 1
ATOM 579 O O . LYS A 1 72 ? -6.592 -11.935 12.067 1.00 97.06 72 LYS A O 1
ATOM 584 N N . SER A 1 73 ? -4.448 -11.709 12.704 1.00 96.31 73 SER A N 1
ATOM 585 C CA . SER A 1 73 ? -4.619 -12.179 14.082 1.00 96.31 73 SER A CA 1
ATOM 586 C C . SER A 1 73 ? -5.528 -11.249 14.892 1.00 96.31 73 SER A C 1
ATOM 588 O O . SER A 1 73 ? -6.468 -11.707 15.544 1.00 96.31 73 SER A O 1
ATOM 590 N N . MET A 1 74 ? -5.325 -9.931 14.808 1.00 93.50 74 MET A N 1
ATOM 591 C CA . MET A 1 74 ? -6.211 -8.937 15.423 1.00 93.50 74 MET A CA 1
ATOM 592 C C . MET A 1 74 ? -7.647 -9.077 14.915 1.00 93.50 74 MET A C 1
ATOM 594 O O . MET A 1 74 ? -8.577 -9.173 15.716 1.00 93.50 74 MET A O 1
ATOM 598 N N . LYS A 1 75 ? -7.833 -9.170 13.595 1.00 92.25 75 LYS A N 1
ATOM 599 C CA . LYS A 1 75 ? -9.156 -9.347 12.988 1.00 92.25 75 LYS A CA 1
ATOM 600 C C . LYS A 1 75 ? -9.818 -10.654 13.420 1.00 92.25 75 LYS A C 1
ATOM 602 O O . LYS A 1 75 ? -11.006 -10.651 13.720 1.00 92.25 75 LYS A O 1
ATOM 607 N N . ALA A 1 76 ? -9.067 -11.753 13.487 1.00 93.25 76 ALA A N 1
ATOM 608 C CA . ALA A 1 76 ? -9.576 -13.039 13.955 1.00 93.25 76 ALA A CA 1
ATOM 609 C C . ALA A 1 76 ? -10.034 -12.972 15.421 1.00 93.25 76 ALA A C 1
ATOM 611 O O . ALA A 1 76 ? -11.115 -13.462 15.738 1.00 93.25 76 ALA A O 1
ATOM 612 N N . ARG A 1 77 ? -9.266 -12.308 16.299 1.00 90.44 77 ARG A N 1
ATOM 613 C CA . ARG A 1 77 ? -9.665 -12.073 17.699 1.00 90.44 77 ARG A CA 1
ATOM 614 C C . ARG A 1 77 ? -10.932 -11.226 17.812 1.00 90.44 77 ARG A C 1
ATOM 616 O O . ARG A 1 77 ? -11.757 -11.492 18.677 1.00 90.44 77 ARG A O 1
ATOM 623 N N . HIS A 1 78 ? -11.097 -10.227 16.947 1.00 90.06 78 HIS A N 1
ATOM 624 C CA . HIS A 1 78 ? -12.262 -9.339 16.964 1.00 90.06 78 HIS A CA 1
ATOM 625 C C . HIS A 1 78 ? -13.481 -9.905 16.218 1.00 90.06 78 HIS A C 1
ATOM 627 O O . HIS A 1 78 ? -14.563 -9.345 16.335 1.00 90.06 78 HIS A O 1
ATOM 633 N N . ALA A 1 79 ? -13.353 -11.016 15.485 1.00 88.25 79 ALA A N 1
ATOM 634 C CA . ALA A 1 79 ? -14.446 -11.571 14.681 1.00 88.25 79 ALA A CA 1
ATOM 635 C C . ALA A 1 79 ? -15.659 -12.027 15.513 1.00 88.25 79 ALA A C 1
ATOM 637 O O . ALA A 1 79 ? -16.775 -12.068 15.003 1.00 88.25 79 ALA A O 1
ATOM 638 N N . THR A 1 80 ? -15.453 -12.377 16.783 1.00 85.00 80 THR A N 1
ATOM 639 C CA . THR A 1 80 ? -16.526 -12.806 17.692 1.00 85.00 80 THR A CA 1
ATOM 640 C C . THR A 1 80 ? -17.248 -11.642 18.368 1.00 85.00 80 THR A C 1
ATOM 642 O O . THR A 1 80 ? -18.309 -11.850 18.954 1.00 85.00 80 THR A O 1
ATOM 645 N N . ILE A 1 81 ? -16.697 -10.426 18.304 1.00 86.69 81 ILE A N 1
ATOM 646 C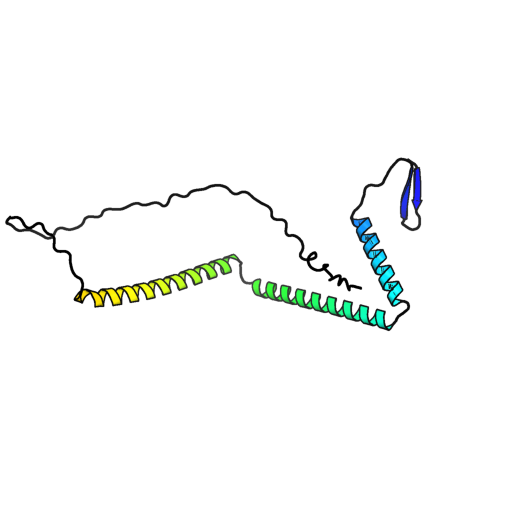 CA . ILE A 1 81 ? -17.214 -9.257 19.013 1.00 86.69 81 ILE A CA 1
ATOM 647 C C . ILE A 1 81 ? -17.786 -8.284 17.983 1.00 86.69 81 ILE A C 1
ATOM 649 O O . ILE A 1 81 ? -17.062 -7.737 17.153 1.00 86.69 81 ILE A O 1
ATOM 653 N N . SER A 1 82 ? -19.097 -8.048 18.047 1.00 89.44 82 SER A N 1
ATOM 654 C CA . SER A 1 82 ? -19.736 -7.007 17.237 1.00 89.44 82 SER A CA 1
ATOM 655 C C . SER A 1 82 ? -19.278 -5.617 17.686 1.00 89.44 82 SER A C 1
ATOM 657 O O . SER A 1 82 ? -19.086 -5.367 18.879 1.00 89.44 82 SER A O 1
ATOM 659 N N . THR A 1 83 ? -19.159 -4.689 16.737 1.00 87.81 83 THR A N 1
ATOM 660 C CA . THR A 1 83 ? -18.866 -3.276 17.010 1.00 87.81 83 THR A CA 1
ATOM 661 C C . THR A 1 83 ? -19.892 -2.660 17.957 1.00 87.81 83 THR A C 1
ATOM 663 O O . THR A 1 83 ? -19.515 -1.935 18.873 1.00 87.81 83 THR A O 1
ATOM 666 N N . ASP A 1 84 ? -21.170 -3.010 17.795 1.00 91.06 84 ASP A N 1
ATOM 667 C CA . ASP A 1 84 ? -22.260 -2.475 18.616 1.00 91.06 84 ASP A CA 1
ATOM 668 C C . ASP A 1 84 ? -22.161 -2.954 20.066 1.00 91.06 84 ASP A C 1
ATOM 670 O O . ASP A 1 84 ? -22.314 -2.159 20.991 1.00 91.06 84 ASP A O 1
ATOM 674 N N . ALA A 1 85 ? -21.799 -4.225 20.270 1.00 90.19 85 ALA A N 1
ATOM 675 C CA . ALA A 1 85 ? -21.583 -4.784 21.603 1.00 90.19 85 ALA A CA 1
ATOM 676 C C . ALA A 1 85 ? -20.387 -4.120 22.310 1.00 90.19 85 ALA A C 1
ATOM 678 O O . ALA A 1 85 ? -20.438 -3.858 23.511 1.00 90.19 85 ALA A O 1
ATOM 679 N N . MET A 1 86 ? -19.320 -3.795 21.568 1.00 89.38 86 MET A N 1
ATOM 680 C CA . MET A 1 86 ? -18.187 -3.026 22.097 1.00 89.38 86 MET A CA 1
ATOM 681 C C . MET A 1 86 ? -18.596 -1.609 22.518 1.00 89.38 86 MET A C 1
ATOM 683 O O . MET A 1 86 ? -18.180 -1.135 23.576 1.00 89.38 86 MET A O 1
ATOM 687 N N . LEU A 1 87 ? -19.415 -0.933 21.708 1.00 92.00 87 LEU A N 1
ATOM 688 C CA . LEU A 1 87 ? -19.908 0.413 22.008 1.00 92.00 87 LEU A CA 1
ATOM 689 C C . LEU A 1 87 ? -20.845 0.424 23.219 1.00 92.00 87 LEU A C 1
ATOM 691 O O . LEU A 1 87 ? -20.752 1.325 24.053 1.00 92.00 87 LEU A O 1
ATOM 695 N N . GLU A 1 88 ? -21.726 -0.567 23.333 1.00 92.88 88 GLU A N 1
ATOM 696 C CA . GLU A 1 88 ? -22.609 -0.725 24.488 1.00 92.88 88 GLU A CA 1
ATOM 697 C C . GLU A 1 88 ? -21.808 -0.984 25.769 1.00 92.88 88 GLU A C 1
ATOM 699 O O . GLU A 1 88 ? -22.017 -0.297 26.770 1.00 92.88 88 GLU A O 1
ATOM 704 N N . ALA A 1 89 ? -20.823 -1.887 25.719 1.00 92.06 89 ALA A N 1
ATOM 705 C CA . ALA A 1 89 ? -19.930 -2.138 26.846 1.00 92.06 89 ALA A CA 1
ATOM 706 C C . ALA A 1 89 ? -19.179 -0.865 27.271 1.00 92.06 89 ALA A C 1
ATOM 708 O O . ALA A 1 89 ? -19.092 -0.572 28.464 1.00 92.06 89 ALA A O 1
ATOM 709 N N . LEU A 1 90 ? -18.689 -0.067 26.316 1.00 92.25 90 LEU A N 1
ATOM 710 C CA . LEU A 1 90 ? -18.020 1.196 26.623 1.00 92.25 90 LEU A CA 1
ATOM 711 C C . LEU A 1 90 ? -18.956 2.161 27.365 1.00 92.25 90 LEU A C 1
ATOM 713 O O . LEU A 1 90 ? -18.571 2.670 28.417 1.00 92.25 90 LEU A O 1
ATOM 717 N N . ARG A 1 91 ? -20.189 2.352 26.879 1.00 93.81 91 ARG A N 1
ATOM 718 C CA . ARG A 1 91 ? -21.199 3.208 27.533 1.00 93.81 91 ARG A CA 1
ATOM 719 C C . ARG A 1 91 ? -21.529 2.731 28.943 1.00 93.81 91 ARG A C 1
ATOM 721 O O . ARG A 1 91 ? -21.529 3.529 29.878 1.00 93.81 91 ARG A O 1
ATOM 728 N N . HIS A 1 92 ? -21.726 1.427 29.116 1.00 92.44 92 HIS A N 1
ATOM 729 C CA . HIS A 1 92 ? -22.004 0.855 30.428 1.00 92.44 92 HIS A CA 1
ATOM 730 C C . HIS A 1 92 ? -20.849 1.115 31.404 1.00 92.44 92 HIS A C 1
ATOM 732 O O . HIS A 1 92 ? -21.070 1.577 32.520 1.00 92.44 92 HIS A O 1
ATOM 738 N N . THR A 1 93 ? -19.597 0.915 30.973 1.00 91.75 93 THR A N 1
ATOM 739 C CA . THR A 1 93 ? -18.432 1.180 31.835 1.00 91.75 93 THR A CA 1
ATOM 740 C C . THR A 1 93 ? -18.267 2.657 32.190 1.00 91.75 93 THR A C 1
ATOM 742 O O . THR A 1 93 ? -17.764 2.962 33.272 1.00 91.75 93 THR A O 1
ATOM 745 N N . THR A 1 94 ? -18.662 3.585 31.311 1.00 91.88 94 THR A N 1
ATOM 746 C CA . THR A 1 94 ? -18.637 5.021 31.621 1.00 91.88 94 THR A CA 1
ATOM 747 C C . THR A 1 94 ? -19.728 5.393 32.617 1.00 91.88 94 THR A C 1
ATOM 749 O O . THR A 1 94 ? -19.423 6.041 33.614 1.00 91.88 94 THR A O 1
ATOM 752 N N . GLU A 1 95 ? -20.954 4.904 32.418 1.00 92.50 95 GLU A N 1
ATOM 753 C CA . GLU A 1 95 ? -22.081 5.154 33.325 1.00 92.50 95 GLU A CA 1
ATOM 754 C C . GLU A 1 95 ? -21.838 4.559 34.720 1.00 92.50 95 GLU A C 1
ATOM 756 O O . GLU A 1 95 ? -22.172 5.167 35.733 1.00 92.50 95 GLU A O 1
ATOM 761 N N . GLU A 1 96 ? -21.236 3.370 34.807 1.00 92.56 96 GLU A N 1
ATOM 762 C CA . GLU A 1 96 ? -20.877 2.760 36.091 1.00 92.56 96 GLU A CA 1
ATOM 763 C C . GLU A 1 96 ? -19.825 3.564 36.855 1.00 92.56 96 GLU A C 1
ATOM 765 O O . GLU A 1 96 ? -19.892 3.662 38.081 1.00 92.56 96 GLU A O 1
ATOM 770 N N . LYS A 1 97 ? -18.832 4.117 36.150 1.00 91.69 97 LYS A N 1
ATOM 771 C CA . LYS A 1 97 ? -17.810 4.973 36.764 1.00 91.69 97 LYS A CA 1
ATOM 772 C C . LYS A 1 97 ? -18.417 6.281 37.254 1.00 91.69 97 LYS A C 1
ATOM 774 O O . LYS A 1 97 ? -18.112 6.691 38.367 1.00 91.69 97 LYS A O 1
ATOM 779 N N . GLU A 1 98 ? -19.290 6.891 36.459 1.00 91.81 98 GLU A N 1
ATOM 780 C CA . GLU A 1 98 ? -20.001 8.118 36.826 1.00 91.81 98 GLU A CA 1
ATOM 781 C C . GLU A 1 98 ? -20.869 7.905 38.071 1.00 91.81 98 GLU A C 1
ATOM 783 O O . GLU A 1 98 ? -20.699 8.611 39.058 1.00 91.81 98 GLU A O 1
ATOM 788 N N . LYS A 1 99 ? -21.677 6.838 38.106 1.00 92.88 99 LYS A N 1
ATOM 789 C CA . LYS A 1 99 ? -22.487 6.484 39.286 1.00 92.88 99 LYS A CA 1
ATOM 790 C C . LYS A 1 99 ? -21.654 6.257 40.546 1.00 92.88 99 LYS A C 1
ATOM 792 O O . LYS A 1 99 ? -22.115 6.563 41.641 1.00 92.88 99 LYS A O 1
ATOM 797 N N . LYS A 1 100 ? -20.454 5.679 40.426 1.00 93.12 100 LYS A N 1
ATOM 798 C CA . LYS A 1 100 ? -19.550 5.500 41.575 1.00 93.12 100 LYS A CA 1
ATOM 799 C C . LYS A 1 100 ? -19.054 6.841 42.108 1.00 93.12 100 LYS A C 1
ATOM 801 O O . LYS A 1 100 ? -19.091 7.039 43.316 1.00 93.12 100 LYS A O 1
ATOM 806 N N . LEU A 1 101 ? -18.661 7.753 41.220 1.00 92.06 101 LEU A N 1
ATOM 807 C CA . LEU A 1 101 ? -18.248 9.104 41.603 1.00 92.06 101 LEU A CA 1
ATOM 808 C C . LEU A 1 101 ? -19.400 9.873 42.259 1.00 92.06 101 LEU A C 1
ATOM 810 O O . LEU A 1 101 ? -19.220 10.426 43.336 1.00 92.06 101 LEU A O 1
ATOM 814 N N . GLU A 1 102 ? -20.606 9.817 41.688 1.00 91.88 102 GLU A N 1
ATOM 815 C CA . GLU A 1 102 ? -21.795 10.439 42.285 1.00 91.88 102 GLU A CA 1
ATOM 816 C C . GLU A 1 102 ? -22.100 9.882 43.683 1.00 91.88 102 GLU A C 1
ATOM 818 O O . GLU A 1 102 ? -22.445 10.634 44.589 1.00 91.88 102 GLU A O 1
ATOM 823 N N . GLN A 1 103 ? -21.948 8.570 43.897 1.00 93.06 103 GLN A N 1
ATOM 824 C CA . GLN A 1 103 ? -22.145 7.955 45.215 1.00 93.06 103 GLN A CA 1
ATOM 825 C C . GLN A 1 103 ? -21.093 8.401 46.236 1.00 93.06 103 GLN A C 1
ATOM 827 O O . GLN A 1 103 ? -21.431 8.627 47.402 1.00 93.06 103 GLN A O 1
ATOM 832 N N . GLU A 1 104 ? -19.832 8.518 45.819 1.00 92.50 104 GLU A N 1
ATOM 833 C CA . GLU A 1 104 ? -18.742 9.034 46.650 1.00 92.50 104 GLU A CA 1
ATOM 834 C C . GLU A 1 104 ? -18.990 10.504 47.022 1.00 92.50 104 GLU A C 1
ATOM 836 O O . GLU A 1 104 ? -18.925 10.858 48.204 1.00 92.50 104 GLU A O 1
ATOM 841 N N . ASP A 1 105 ? -19.380 11.329 46.049 1.00 92.06 105 ASP A N 1
ATOM 842 C CA . ASP A 1 105 ? -19.732 12.737 46.239 1.00 92.06 105 ASP A CA 1
ATOM 843 C C . ASP A 1 105 ? -20.957 12.899 47.148 1.00 92.06 105 ASP A C 1
ATOM 845 O O . ASP A 1 105 ? -20.949 13.702 48.084 1.00 92.06 105 ASP A O 1
ATOM 849 N N . GLU A 1 106 ? -22.007 12.100 46.947 1.00 90.25 106 GLU A N 1
ATOM 850 C CA . GLU A 1 106 ? -23.175 12.091 47.825 1.00 90.25 106 GLU A CA 1
ATOM 851 C C . GLU A 1 106 ? -22.810 11.701 49.260 1.00 90.25 106 GLU A C 1
ATOM 853 O O . GLU A 1 106 ? -23.354 12.273 50.208 1.00 90.25 106 GLU A O 1
ATOM 858 N N . ALA A 1 107 ? -21.928 10.718 49.452 1.00 90.56 107 ALA A N 1
ATOM 859 C CA . ALA A 1 107 ? -21.473 10.307 50.778 1.00 90.56 107 ALA A CA 1
ATOM 860 C C . ALA A 1 107 ? -20.645 11.412 51.456 1.00 90.56 107 ALA A C 1
ATOM 862 O O . ALA A 1 107 ? -20.835 11.681 52.648 1.00 90.56 107 ALA A O 1
ATOM 863 N N . LEU A 1 108 ? -19.794 12.103 50.694 1.00 90.06 108 LEU A N 1
ATOM 864 C CA . LEU A 1 108 ? -19.053 13.283 51.141 1.00 90.06 108 LEU A CA 1
ATOM 865 C C . LEU A 1 108 ? -20.007 14.402 51.570 1.00 90.06 108 LEU A C 1
ATOM 867 O O . LEU A 1 108 ? -19.927 14.862 52.710 1.00 90.06 108 LEU A O 1
ATOM 871 N N . ILE A 1 109 ? -20.968 14.772 50.722 1.00 88.00 109 ILE A N 1
ATOM 872 C CA . ILE A 1 109 ? -21.974 15.799 51.030 1.00 88.00 109 ILE A CA 1
ATOM 873 C C . ILE A 1 109 ? -22.793 15.401 52.261 1.00 88.00 109 ILE A C 1
ATOM 875 O O . ILE A 1 109 ? -22.982 16.224 53.152 1.00 88.00 109 ILE A O 1
ATOM 879 N N . LYS A 1 110 ? -23.250 14.145 52.360 1.00 87.62 110 LYS A N 1
ATOM 880 C CA . LYS A 1 110 ? -23.995 13.651 53.533 1.00 87.62 110 LYS A CA 1
ATOM 881 C C . LYS A 1 110 ? -23.161 13.762 54.809 1.00 87.62 110 LYS A C 1
ATOM 883 O O . LYS A 1 110 ? -23.694 14.187 55.831 1.00 87.62 110 LYS A O 1
ATOM 888 N N . SER A 1 111 ? -21.871 13.426 54.770 1.00 85.00 111 SER A N 1
ATOM 889 C CA . SER A 1 111 ? -21.006 13.535 55.952 1.00 85.00 111 SER A CA 1
ATOM 890 C C . SER A 1 111 ? -20.768 14.990 56.380 1.00 85.00 111 SER A C 1
ATOM 892 O O . SER A 1 111 ? -20.912 15.287 57.566 1.00 85.00 111 SER A O 1
ATOM 894 N N . LEU A 1 112 ? -20.525 15.904 55.434 1.00 82.19 112 LEU A N 1
ATOM 895 C CA . LEU A 1 112 ? -20.439 17.349 55.682 1.00 82.19 112 LEU A CA 1
ATOM 896 C C . LEU A 1 112 ? -21.753 17.910 56.249 1.00 82.19 112 LEU A C 1
ATOM 898 O O . LEU A 1 112 ? -21.756 18.564 57.287 1.00 82.19 112 LEU A O 1
ATOM 902 N N . PHE A 1 113 ? -22.895 17.585 55.636 1.00 78.06 113 PHE A N 1
ATOM 903 C CA . PHE A 1 113 ? -24.202 18.118 56.034 1.00 78.06 113 PHE A CA 1
ATOM 904 C C . PHE A 1 113 ? -24.661 17.614 57.414 1.00 78.06 113 PHE A C 1
ATOM 906 O O . PHE A 1 113 ? -25.282 18.360 58.175 1.00 78.06 113 PHE A O 1
ATOM 913 N N . LEU A 1 114 ? -24.341 16.363 57.777 1.00 66.12 114 LEU A N 1
ATOM 914 C CA . LEU A 1 114 ? -24.598 15.853 59.129 1.00 66.12 114 LEU A CA 1
ATOM 915 C C . LEU A 1 114 ? -23.677 16.509 60.172 1.00 66.12 114 LEU A C 1
ATOM 917 O O . LEU A 1 114 ? -24.141 16.789 61.279 1.00 66.12 114 LEU A O 1
ATOM 921 N N . GLN A 1 115 ? -22.412 16.782 59.841 1.00 62.28 115 GLN A N 1
ATOM 922 C CA . GLN A 1 115 ? -21.475 17.458 60.748 1.00 62.28 115 GLN A CA 1
ATOM 923 C C . GLN A 1 115 ? -21.814 18.945 60.956 1.00 62.28 115 GLN A C 1
ATOM 925 O O . GLN A 1 115 ? -21.795 19.417 62.096 1.00 62.28 115 GLN A O 1
ATOM 930 N N . ASP A 1 116 ? -22.222 19.652 59.902 1.00 57.09 116 ASP A N 1
ATOM 931 C CA . ASP A 1 116 ? -22.536 21.088 59.936 1.00 57.09 116 ASP A CA 1
ATOM 932 C C . ASP A 1 116 ? -23.927 21.409 60.511 1.00 57.09 116 ASP A C 1
ATOM 934 O O . ASP A 1 116 ? -24.227 22.555 60.858 1.00 57.09 116 ASP A O 1
ATOM 938 N N . SER A 1 117 ? -24.783 20.401 60.720 1.00 57.53 117 SER A N 1
ATOM 939 C CA . SER A 1 117 ? -26.080 20.576 61.397 1.00 57.53 117 SER A CA 1
ATOM 940 C C . SER A 1 117 ? -25.963 21.104 62.839 1.00 57.53 117 SER A C 1
ATOM 942 O O . SER A 1 117 ? -26.946 21.586 63.405 1.00 57.53 117 SER A O 1
ATOM 944 N N . LYS A 1 118 ? -24.760 21.059 63.429 1.00 59.19 118 LYS A N 1
ATOM 945 C CA . LYS A 1 118 ? -24.453 21.587 64.766 1.00 59.19 118 LYS A CA 1
ATOM 946 C C . LYS A 1 118 ? -23.987 23.055 64.763 1.00 59.19 118 LYS A C 1
ATOM 948 O O . LYS A 1 118 ? -23.912 23.647 65.836 1.00 59.19 118 LYS A O 1
ATOM 953 N N . SER A 1 119 ? -23.700 23.645 63.597 1.00 59.06 119 SER A N 1
ATOM 954 C CA . SER A 1 119 ? -23.144 25.006 63.435 1.00 59.06 119 SER A CA 1
ATOM 955 C C . SER A 1 119 ? -23.851 25.865 62.368 1.00 59.06 119 SER A C 1
ATOM 957 O O . SER A 1 119 ? -23.382 26.959 62.056 1.00 59.06 119 SER A O 1
ATOM 959 N N . PHE A 1 120 ? -24.987 25.429 61.813 1.00 64.69 120 PHE A N 1
ATOM 960 C CA . PHE A 1 120 ? -25.740 26.218 60.832 1.00 64.69 120 PHE A CA 1
ATOM 961 C C . PHE A 1 120 ? -26.446 27.433 61.470 1.00 64.69 120 PHE A C 1
ATOM 963 O O . PHE A 1 120 ? -27.347 27.285 62.299 1.00 64.69 120 PHE A O 1
ATOM 970 N N . ILE A 1 121 ? -26.078 28.646 61.043 1.00 69.38 121 ILE A N 1
ATOM 971 C CA . ILE A 1 121 ? -26.735 29.905 61.432 1.00 69.38 121 ILE A CA 1
ATOM 972 C C . ILE A 1 121 ? -27.981 30.109 60.549 1.00 69.38 121 ILE A C 1
ATOM 974 O O . ILE A 1 121 ? -27.864 30.390 59.356 1.00 69.38 121 ILE A O 1
ATOM 978 N N . ARG A 1 122 ? -29.188 29.992 61.124 1.00 68.44 122 ARG A N 1
ATOM 979 C CA . ARG A 1 122 ? -30.446 30.381 60.451 1.00 68.44 122 ARG A CA 1
ATOM 980 C C . ARG A 1 122 ? -30.551 31.906 60.393 1.00 68.44 122 ARG A C 1
ATOM 982 O O . ARG A 1 122 ? -30.318 32.568 61.399 1.00 68.44 122 ARG A O 1
ATOM 989 N N . ARG A 1 123 ? -30.954 32.459 59.243 1.00 76.38 123 ARG A N 1
ATOM 990 C CA . ARG A 1 123 ? -31.412 33.857 59.172 1.00 76.38 123 ARG A CA 1
ATOM 991 C C . ARG A 1 123 ? -32.699 33.979 59.993 1.00 76.38 123 ARG A C 1
ATOM 993 O O . ARG A 1 123 ? -33.628 33.208 59.763 1.00 76.38 123 ARG A O 1
ATOM 1000 N N . LEU A 1 124 ? -32.717 34.893 60.959 1.00 64.75 124 LEU A N 1
ATOM 1001 C CA . LEU A 1 124 ? -33.932 35.296 61.666 1.00 64.75 124 LEU A CA 1
ATOM 1002 C C . LEU A 1 124 ? -34.816 36.071 60.674 1.00 64.75 124 LEU A C 1
ATOM 1004 O O . LEU A 1 124 ? -34.293 36.897 59.927 1.00 64.75 124 LEU A O 1
ATOM 1008 N N . ASN A 1 125 ? -36.114 35.758 60.617 1.00 59.59 125 ASN A N 1
ATOM 1009 C CA . ASN A 1 125 ? -37.085 36.622 59.939 1.00 59.59 125 ASN A CA 1
ATOM 1010 C C . ASN A 1 125 ? -37.262 37.873 60.809 1.00 59.59 125 ASN A C 1
ATOM 1012 O O . ASN A 1 125 ? -37.471 37.730 62.009 1.00 59.59 125 ASN A O 1
ATOM 1016 N N . ASP A 1 126 ? -37.138 39.055 60.209 1.00 61.50 126 ASP A N 1
ATOM 1017 C CA . ASP A 1 126 ? -37.051 40.355 60.898 1.00 61.50 126 ASP A CA 1
ATOM 1018 C C . ASP A 1 126 ? -38.394 41.107 60.945 1.00 61.50 126 ASP A C 1
ATOM 1020 O O . ASP A 1 126 ? -38.419 42.324 61.053 1.00 61.50 126 ASP A O 1
ATOM 1024 N N . ASP A 1 127 ? -39.516 40.389 60.845 1.00 54.34 127 ASP A N 1
ATOM 1025 C CA . ASP A 1 127 ? -40.858 40.977 60.874 1.00 54.34 127 ASP A CA 1
ATOM 1026 C C . ASP A 1 127 ? -41.690 40.282 61.973 1.00 54.34 127 ASP A C 1
ATOM 1028 O O . ASP A 1 127 ? -42.395 39.302 61.720 1.00 54.34 127 ASP A O 1
ATOM 1032 N N . GLU A 1 128 ? -41.546 40.744 63.218 1.00 54.44 128 GLU A N 1
ATOM 1033 C CA . GLU A 1 128 ? -42.468 40.452 64.325 1.00 54.44 128 GLU A CA 1
ATOM 1034 C C . GLU A 1 128 ? -43.504 41.577 64.406 1.00 54.44 128 GLU A C 1
ATOM 1036 O O . GLU A 1 128 ? -43.143 42.678 64.797 1.00 54.44 128 GLU A O 1
ATOM 1041 N N . ASP A 1 129 ? -44.772 41.290 64.100 1.00 41.34 129 ASP A N 1
ATOM 1042 C CA . ASP A 1 129 ? -45.920 42.046 64.615 1.00 41.34 129 ASP A CA 1
ATOM 1043 C C . ASP A 1 129 ? -47.136 41.105 64.771 1.00 41.34 129 ASP A C 1
ATOM 1045 O O . ASP A 1 129 ? -47.545 40.427 63.828 1.00 41.34 129 ASP A O 1
ATOM 1049 N N . GLU A 1 130 ? -47.625 41.040 66.016 1.00 51.06 130 GLU A N 1
ATOM 1050 C CA . GLU A 1 130 ? -48.998 40.788 66.499 1.00 51.06 130 GLU A CA 1
ATOM 1051 C C . GLU A 1 130 ? -49.975 39.958 65.634 1.00 51.06 130 GLU A C 1
ATOM 1053 O O . GLU A 1 130 ? -50.495 40.415 64.621 1.00 51.06 130 GLU A O 1
ATOM 1058 N N . ASP A 1 131 ? -50.314 38.742 66.087 1.00 37.75 131 ASP A N 1
ATOM 1059 C CA . ASP A 1 131 ? -51.626 38.440 66.691 1.00 37.75 131 ASP A CA 1
ATOM 1060 C C . ASP A 1 131 ? -51.937 36.929 66.763 1.00 37.75 131 ASP A C 1
ATOM 1062 O O . ASP A 1 131 ? -51.351 36.065 66.117 1.00 37.75 131 ASP A O 1
ATOM 1066 N N . GLU A 1 132 ? -52.867 36.653 67.661 1.00 47.75 132 GLU A N 1
ATOM 1067 C CA . GLU A 1 132 ? -53.313 35.415 68.284 1.00 47.75 132 GLU A CA 1
ATOM 1068 C C . GLU A 1 132 ? -53.886 34.302 67.353 1.00 47.75 132 GLU A C 1
ATOM 1070 O O . GLU A 1 132 ? -54.384 34.550 66.259 1.00 47.75 132 GLU A O 1
ATOM 1075 N N . TYR A 1 133 ? -53.921 33.077 67.909 1.00 35.31 133 TYR A N 1
ATOM 1076 C CA . TYR A 1 133 ? -54.686 31.861 67.539 1.00 35.31 133 TYR A CA 1
ATOM 1077 C C . TYR A 1 133 ? -54.138 30.852 66.502 1.00 35.31 133 TYR A C 1
ATOM 1079 O O . TYR A 1 133 ? -54.112 31.079 65.302 1.00 35.31 133 TYR A O 1
ATOM 1087 N N . ASP A 1 134 ? -53.835 29.664 67.048 1.00 44.09 134 ASP A N 1
ATOM 1088 C CA . ASP A 1 134 ? -54.294 28.306 66.686 1.00 44.09 134 ASP A CA 1
ATOM 1089 C C . ASP A 1 134 ? -54.280 27.798 65.216 1.00 44.09 134 ASP A C 1
ATOM 1091 O O . ASP A 1 134 ? -54.569 28.473 64.236 1.00 44.09 134 ASP A O 1
ATOM 1095 N N . ILE A 1 135 ? -54.129 26.472 65.130 1.00 37.72 135 ILE A N 1
ATOM 1096 C CA . ILE A 1 135 ? -54.503 25.577 64.026 1.00 37.72 135 ILE A CA 1
ATOM 1097 C C . ILE A 1 135 ? -53.449 25.360 62.927 1.00 37.72 135 ILE A C 1
ATOM 1099 O O . ILE A 1 135 ? -53.458 25.946 61.849 1.00 37.72 135 ILE A O 1
ATOM 1103 N N . GLY A 1 136 ? -52.736 24.247 63.102 1.00 33.03 136 GLY A N 1
ATOM 1104 C CA . GLY A 1 136 ? -53.043 23.104 62.245 1.00 33.03 136 GLY A CA 1
ATOM 1105 C C . GLY A 1 136 ? -52.083 22.820 61.096 1.00 33.03 136 GLY A C 1
ATOM 1106 O O . GLY A 1 136 ? -52.032 23.503 60.079 1.00 33.03 136 GLY A O 1
ATOM 1107 N N . ASN A 1 137 ? -51.441 21.664 61.242 1.00 51.59 137 ASN A N 1
ATOM 1108 C CA . ASN A 1 137 ? -51.073 20.713 60.199 1.00 51.59 137 ASN A CA 1
ATOM 1109 C C . ASN A 1 137 ? -51.793 20.960 58.849 1.00 51.59 137 ASN A C 1
ATOM 1111 O O . ASN A 1 137 ? -52.975 20.632 58.712 1.00 51.59 137 ASN A O 1
ATOM 1115 N N . LYS A 1 138 ? -51.093 21.485 57.832 1.00 43.25 138 LYS A N 1
ATOM 1116 C CA . LYS A 1 138 ? -51.574 21.483 56.441 1.00 43.25 138 LYS A CA 1
ATOM 1117 C C . LYS A 1 138 ? -50.476 21.102 55.457 1.00 43.25 138 LYS A C 1
ATOM 1119 O O . LYS A 1 138 ? -49.356 21.595 55.474 1.00 43.25 138 LYS A O 1
ATOM 1124 N N . GLN A 1 139 ? -50.871 20.148 54.630 1.00 44.12 139 GLN A N 1
ATOM 1125 C CA . GLN A 1 139 ? -50.119 19.467 53.598 1.00 44.12 139 GLN A CA 1
ATOM 1126 C C . GLN A 1 139 ? -49.834 20.360 52.381 1.00 44.12 139 GLN A C 1
ATOM 1128 O O . GLN A 1 139 ? -50.602 21.265 52.077 1.00 44.12 139 GLN A O 1
ATOM 1133 N N . LYS A 1 140 ? -48.805 19.943 51.631 1.00 46.03 140 LYS A N 1
ATOM 1134 C CA . LYS A 1 140 ? -48.690 19.953 50.162 1.00 46.03 140 LYS A CA 1
ATOM 1135 C C . LYS A 1 140 ? -48.873 21.296 49.438 1.00 46.03 140 LYS A C 1
ATOM 1137 O O . LYS A 1 140 ? -49.992 21.732 49.205 1.00 46.03 140 LYS A O 1
ATOM 1142 N N . LEU A 1 141 ? -47.789 21.777 48.824 1.00 36.00 141 LEU A N 1
ATOM 1143 C CA . LEU A 1 141 ? -47.873 22.379 47.493 1.00 36.00 141 LEU A CA 1
ATOM 1144 C C . LEU A 1 141 ? -46.753 21.855 46.590 1.00 36.00 141 LEU A C 1
ATOM 1146 O O . LEU A 1 141 ? -45.568 22.063 46.825 1.00 36.00 141 LEU A O 1
ATOM 1150 N N . GLU A 1 142 ? -47.179 21.151 45.544 1.00 42.97 142 GLU A N 1
ATOM 1151 C CA . GLU A 1 142 ? -46.418 21.013 44.311 1.00 42.97 142 GLU A CA 1
ATOM 1152 C C . GLU A 1 142 ? -46.330 22.376 43.626 1.00 42.97 142 GLU A C 1
ATOM 1154 O O . GLU A 1 142 ? -47.351 23.041 43.471 1.00 42.97 142 GLU A O 1
ATOM 1159 N N . THR A 1 143 ? -45.165 22.705 43.075 1.00 35.59 143 THR A N 1
ATOM 1160 C CA . THR A 1 143 ? -45.095 23.531 41.866 1.00 35.59 143 THR A CA 1
ATOM 1161 C C . THR A 1 143 ? -43.961 23.038 40.983 1.00 35.59 143 THR A C 1
ATOM 1163 O O . THR A 1 143 ? -42.787 23.062 41.343 1.00 35.59 143 THR A O 1
ATOM 1166 N N . LYS A 1 144 ? -44.369 22.547 39.814 1.00 44.97 144 LYS A N 1
ATOM 1167 C CA . LYS A 1 144 ? -43.542 22.155 38.678 1.00 44.97 144 LYS A CA 1
ATOM 1168 C C . LYS A 1 144 ? -42.796 23.383 38.162 1.00 44.97 144 LYS A C 1
ATOM 1170 O O . LYS A 1 144 ? -43.443 24.385 37.885 1.00 44.97 144 LYS A O 1
ATOM 1175 N N . ASN A 1 145 ? -41.490 23.269 37.930 1.00 35.28 145 ASN A N 1
ATOM 1176 C CA . ASN A 1 145 ? -40.776 24.203 37.064 1.00 35.28 145 ASN A CA 1
ATOM 1177 C C . ASN A 1 145 ? -40.178 23.460 35.872 1.00 35.28 145 ASN A C 1
ATOM 1179 O O . ASN A 1 145 ? -39.189 22.740 35.961 1.00 35.28 145 ASN A O 1
ATOM 1183 N N . SER A 1 146 ? -40.841 23.661 34.738 1.00 47.78 146 SER A N 1
ATOM 1184 C CA . SER A 1 146 ? -40.371 23.371 33.395 1.00 47.78 146 SER A CA 1
ATOM 1185 C C . SER A 1 146 ? -39.182 24.262 33.047 1.00 47.78 146 SER A C 1
ATOM 1187 O O . SER A 1 146 ? -39.353 25.476 33.010 1.00 47.78 146 SER A O 1
ATOM 1189 N N . HIS A 1 147 ? -38.034 23.688 32.696 1.00 37.91 147 HIS A N 1
ATOM 1190 C CA . HIS A 1 147 ? -37.046 24.353 31.842 1.00 37.91 147 HIS A CA 1
ATOM 1191 C C . HIS A 1 147 ? -36.491 23.339 30.834 1.00 37.91 147 HIS A C 1
ATOM 1193 O O . HIS A 1 147 ? -35.666 22.490 31.147 1.00 37.91 147 HIS A O 1
ATOM 1199 N N . GLN A 1 148 ? -37.014 23.418 29.611 1.00 51.19 148 GLN A N 1
ATOM 1200 C CA . GLN A 1 148 ? -36.496 22.744 28.421 1.00 51.19 148 GLN A CA 1
ATOM 1201 C C . GLN A 1 148 ? -35.193 23.427 27.972 1.00 51.19 148 GLN A C 1
ATOM 1203 O O . GLN A 1 148 ? -35.208 24.651 27.799 1.00 51.19 148 GLN A O 1
ATOM 1208 N N . PRO A 1 149 ? -34.101 22.703 27.671 1.00 46.75 149 PRO A N 1
ATOM 1209 C CA . PRO A 1 149 ? -33.017 23.274 26.889 1.00 46.75 149 PRO A CA 1
ATOM 1210 C C . PRO A 1 149 ? -33.374 23.239 25.396 1.00 46.75 149 PRO A C 1
ATOM 1212 O O . PRO A 1 149 ? -33.630 22.196 24.793 1.00 46.75 149 PRO A O 1
ATOM 1215 N N . LYS A 1 150 ? -33.407 24.433 24.798 1.00 44.50 150 LYS A N 1
ATOM 1216 C CA . LYS A 1 150 ? -33.625 24.661 23.367 1.00 44.50 150 LYS A CA 1
ATOM 1217 C C . LYS A 1 150 ? -32.503 24.013 22.551 1.00 44.50 150 LYS A C 1
ATOM 1219 O O . LYS A 1 150 ? -31.347 24.413 22.652 1.00 44.50 150 LYS A O 1
ATOM 1224 N N . ARG A 1 151 ? -32.871 23.082 21.669 1.00 45.56 151 ARG A N 1
ATOM 1225 C CA . ARG A 1 151 ? -32.035 22.629 20.550 1.00 45.56 151 ARG A CA 1
ATOM 1226 C C . ARG A 1 151 ? -31.831 23.800 19.586 1.00 45.56 151 ARG A C 1
ATOM 1228 O O . ARG A 1 151 ? -32.810 24.334 19.066 1.00 45.56 151 ARG A O 1
ATOM 1235 N N . LYS A 1 152 ? -30.580 24.167 19.307 1.00 41.66 152 LYS A N 1
ATOM 1236 C CA . LYS A 1 152 ? -30.222 24.900 18.086 1.00 41.66 152 LYS A CA 1
ATOM 1237 C C . LYS A 1 152 ? -29.566 23.923 17.117 1.00 41.66 152 LYS A C 1
ATOM 1239 O O . LYS A 1 152 ? -28.598 23.253 17.455 1.00 41.66 152 LYS A O 1
ATOM 1244 N N . ARG A 1 153 ? -30.173 23.829 15.938 1.00 39.84 153 ARG A N 1
ATOM 1245 C CA . ARG A 1 153 ? -29.723 23.113 14.748 1.00 39.84 153 ARG A CA 1
ATOM 1246 C C . ARG A 1 153 ? -29.211 24.180 13.779 1.00 39.84 153 ARG A C 1
ATOM 1248 O O . ARG A 1 153 ? -29.976 25.085 13.466 1.00 39.84 153 ARG A O 1
ATOM 1255 N N . ALA A 1 154 ? -27.959 24.071 13.357 1.00 37.97 154 ALA A N 1
ATOM 1256 C CA . ALA A 1 154 ? -27.387 24.695 12.162 1.00 37.97 154 ALA A CA 1
ATOM 1257 C C . ALA A 1 154 ? -26.129 23.865 11.851 1.00 37.97 154 ALA A C 1
ATOM 1259 O O . ALA A 1 154 ? -25.250 23.763 12.697 1.00 37.97 154 ALA A O 1
ATOM 1260 N N . GLU A 1 155 ? -26.236 22.921 10.920 1.00 36.88 155 GLU A N 1
ATOM 1261 C CA . GLU A 1 155 ? -25.883 23.056 9.496 1.00 36.88 155 GLU A CA 1
ATOM 1262 C C . GLU A 1 155 ? -24.498 22.446 9.264 1.00 36.88 155 GLU A C 1
ATOM 1264 O O . GLU A 1 155 ? -23.469 23.010 9.613 1.00 36.88 155 GLU A O 1
ATOM 1269 N N . ASN A 1 156 ? -24.532 21.222 8.729 1.00 33.00 156 ASN A N 1
ATOM 1270 C CA . ASN A 1 156 ? -23.378 20.496 8.226 1.00 33.00 156 ASN A CA 1
ATOM 1271 C C . ASN A 1 156 ? -22.858 21.215 6.980 1.00 33.00 156 ASN A C 1
ATOM 1273 O O . ASN A 1 156 ? -23.577 21.313 5.985 1.00 33.00 156 ASN A O 1
ATOM 1277 N N . SER A 1 157 ? -21.604 21.649 7.017 1.00 39.88 157 SER A N 1
ATOM 1278 C CA . SER A 1 157 ? -20.786 21.817 5.822 1.00 39.88 157 SER A CA 1
ATOM 1279 C C . SER A 1 157 ? -19.831 20.628 5.749 1.00 39.88 157 SER A C 1
ATOM 1281 O O . SER A 1 157 ? -18.897 20.539 6.544 1.00 39.88 157 SER A O 1
ATOM 1283 N N . ASP A 1 158 ? -20.100 19.709 4.823 1.00 36.56 158 ASP A N 1
ATOM 1284 C CA . ASP A 1 158 ? -19.173 18.651 4.426 1.00 36.56 158 ASP A CA 1
ATOM 1285 C C . ASP A 1 158 ? -17.946 19.287 3.762 1.00 36.56 158 ASP A C 1
ATOM 1287 O O . ASP A 1 158 ? -17.979 19.681 2.595 1.00 36.56 158 ASP A O 1
ATOM 1291 N N . SER A 1 159 ? -16.852 19.396 4.510 1.00 36.00 159 SER A N 1
ATOM 1292 C CA . SER A 1 159 ? -15.513 19.584 3.960 1.00 36.00 159 SER A CA 1
ATOM 1293 C C . SER A 1 159 ? -14.813 18.230 3.966 1.00 36.00 159 SER A C 1
ATOM 1295 O O . SER A 1 159 ? -14.321 17.770 4.994 1.00 36.00 159 SER A O 1
ATOM 1297 N N . VAL A 1 160 ? -14.821 17.581 2.803 1.00 40.81 160 VAL A N 1
ATOM 1298 C CA . VAL A 1 160 ? -13.983 16.425 2.472 1.00 40.81 160 VAL A CA 1
ATOM 1299 C C . VAL A 1 160 ? -12.519 16.851 2.543 1.00 40.81 160 VAL A C 1
ATOM 1301 O O . VAL A 1 160 ? -11.988 17.458 1.617 1.00 40.81 160 VAL A O 1
ATOM 1304 N N . GLU A 1 161 ? -11.881 16.560 3.671 1.00 37.00 161 GLU A N 1
ATOM 1305 C CA . GLU A 1 161 ? -10.438 16.666 3.835 1.00 37.00 161 GLU A CA 1
ATOM 1306 C C . GLU A 1 161 ? -9.812 15.412 3.217 1.00 37.00 161 GLU A C 1
ATOM 1308 O O . GLU A 1 161 ? -9.979 14.287 3.694 1.00 37.00 161 GLU A O 1
ATOM 1313 N N . SER A 1 162 ? -9.179 15.601 2.062 1.00 37.12 162 SER A N 1
ATOM 1314 C CA . SER A 1 162 ? -8.415 14.578 1.365 1.00 37.12 162 SER A CA 1
ATOM 1315 C C . SER A 1 162 ? -7.279 14.097 2.261 1.00 37.12 162 SER A C 1
ATOM 1317 O O . SER A 1 162 ? -6.393 14.873 2.609 1.00 37.12 162 SER A O 1
ATOM 1319 N N . MET A 1 163 ? -7.293 12.810 2.609 1.00 39.69 163 MET A N 1
ATOM 1320 C CA . MET A 1 163 ? -6.140 12.117 3.176 1.00 39.69 163 MET A CA 1
ATOM 1321 C C . MET A 1 163 ? -4.976 12.213 2.185 1.00 39.69 163 MET A C 1
ATOM 1323 O O . MET A 1 163 ? -4.936 11.497 1.185 1.00 39.69 163 MET A O 1
ATOM 1327 N N . GLU A 1 164 ? -4.044 13.124 2.442 1.00 41.91 164 GLU A N 1
ATOM 1328 C CA . GLU A 1 164 ? -2.756 13.142 1.763 1.00 41.91 164 GLU A CA 1
ATOM 1329 C C . GLU A 1 164 ? -1.932 11.941 2.245 1.00 41.91 164 GLU A C 1
ATOM 1331 O O . GLU A 1 164 ? -1.782 11.688 3.442 1.00 41.91 164 GLU A O 1
ATOM 1336 N N . ASN A 1 165 ? -1.440 11.157 1.286 1.00 52.75 165 ASN A N 1
ATOM 1337 C CA . ASN A 1 165 ? -0.620 9.976 1.527 1.00 52.75 165 ASN A CA 1
ATOM 1338 C C . ASN A 1 165 ? 0.628 10.333 2.366 1.00 52.75 165 ASN A C 1
ATOM 1340 O O . ASN A 1 165 ? 1.308 11.308 2.044 1.00 52.75 165 ASN A O 1
ATOM 1344 N N . PRO A 1 166 ? 1.032 9.517 3.359 1.00 44.69 166 PRO A N 1
ATOM 1345 C CA . PRO A 1 166 ? 2.154 9.823 4.260 1.00 44.69 166 PRO A CA 1
ATOM 1346 C C . PRO A 1 166 ? 3.555 9.740 3.611 1.00 44.69 166 PRO A C 1
ATOM 1348 O O . PRO A 1 166 ? 4.565 9.747 4.312 1.00 44.69 166 PRO A O 1
ATOM 1351 N N . ALA A 1 167 ? 3.651 9.654 2.281 1.00 44.81 167 ALA A N 1
ATOM 1352 C CA . ALA A 1 167 ? 4.904 9.413 1.564 1.00 44.81 167 ALA A CA 1
ATOM 1353 C C . ALA A 1 167 ? 5.719 10.684 1.232 1.00 44.81 167 ALA A C 1
ATOM 1355 O O . ALA A 1 167 ? 6.827 10.570 0.717 1.00 44.81 167 ALA A O 1
ATOM 1356 N N . THR A 1 168 ? 5.228 11.893 1.525 1.00 46.62 168 THR A N 1
ATOM 1357 C CA . THR A 1 168 ? 5.850 13.152 1.057 1.00 46.62 168 THR A CA 1
ATOM 1358 C C . THR A 1 168 ? 6.752 13.872 2.071 1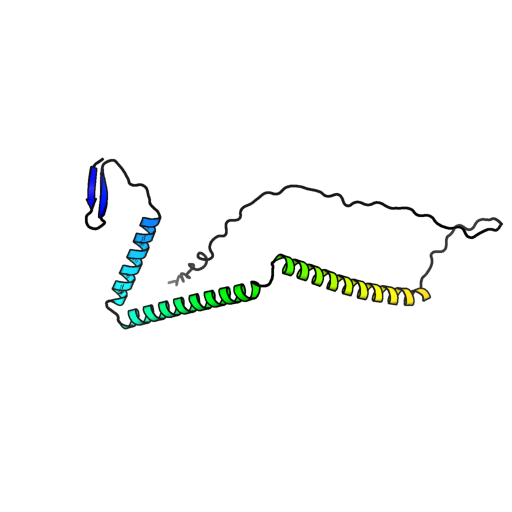.00 46.62 168 THR A C 1
ATOM 1360 O O . THR A 1 168 ? 7.342 14.893 1.728 1.00 46.62 168 THR A O 1
ATOM 1363 N N . ILE A 1 169 ? 6.939 13.366 3.297 1.00 48.19 169 ILE A N 1
ATOM 1364 C CA . ILE A 1 169 ? 7.617 14.131 4.374 1.00 48.19 169 ILE A CA 1
ATOM 1365 C C . ILE A 1 169 ? 9.144 13.870 4.473 1.00 48.19 169 ILE A C 1
ATOM 1367 O O . ILE A 1 169 ? 9.821 14.485 5.291 1.00 48.19 169 ILE A O 1
ATOM 1371 N N . LEU A 1 170 ? 9.753 13.016 3.636 1.00 43.28 170 LEU A N 1
ATOM 1372 C CA . LEU A 1 170 ? 11.149 12.569 3.852 1.00 43.28 170 LEU A CA 1
ATOM 1373 C C . LEU A 1 170 ? 12.188 12.908 2.767 1.00 43.28 170 LEU A C 1
ATOM 1375 O O . LEU A 1 170 ? 13.241 12.277 2.720 1.00 43.28 170 LEU A O 1
ATOM 1379 N N . THR A 1 171 ? 11.995 13.957 1.962 1.00 49.84 171 THR A N 1
ATOM 1380 C CA . THR A 1 171 ? 13.063 14.466 1.071 1.00 49.84 171 THR A CA 1
ATOM 1381 C C . THR A 1 171 ? 13.378 15.937 1.331 1.00 49.84 171 THR A C 1
ATOM 1383 O O . THR A 1 171 ? 13.076 16.817 0.531 1.00 49.84 171 THR A O 1
ATOM 1386 N N . GLY A 1 172 ? 14.008 16.204 2.474 1.00 41.28 172 GLY A N 1
ATOM 1387 C CA . GLY A 1 172 ? 14.613 17.494 2.810 1.00 41.28 172 GLY A CA 1
ATOM 1388 C C . GLY A 1 172 ? 16.041 17.296 3.306 1.00 41.28 172 GLY A C 1
ATOM 1389 O O . GLY A 1 172 ? 16.336 17.529 4.474 1.00 41.28 172 GLY A O 1
ATOM 1390 N N . SER A 1 173 ? 16.929 16.786 2.449 1.00 42.22 173 SER A N 1
ATOM 1391 C CA . SER A 1 173 ? 18.345 16.620 2.780 1.00 42.22 173 SER A CA 1
ATOM 1392 C C . SER A 1 173 ? 19.060 17.975 2.824 1.00 42.22 173 SER A C 1
ATOM 1394 O O . SER A 1 173 ? 19.209 18.649 1.809 1.00 42.22 173 SER A O 1
ATOM 1396 N N . SER A 1 174 ? 19.526 18.314 4.024 1.00 42.03 174 SER A N 1
ATOM 1397 C CA . SER A 1 174 ? 20.561 19.286 4.387 1.00 42.03 174 SER A CA 1
ATOM 1398 C C . SER A 1 174 ? 21.624 19.555 3.304 1.00 42.03 174 SER A C 1
ATOM 1400 O O . SER A 1 174 ? 22.580 18.790 3.160 1.00 42.03 174 SER A O 1
ATOM 1402 N N . THR A 1 175 ? 21.545 20.703 2.627 1.00 44.00 175 THR A N 1
ATOM 1403 C CA . THR A 1 175 ? 22.679 21.296 1.902 1.00 44.00 175 THR A CA 1
ATOM 1404 C C . THR A 1 175 ? 23.466 22.199 2.848 1.00 44.00 175 THR A C 1
ATOM 1406 O O . THR A 1 175 ? 23.102 23.338 3.128 1.00 44.00 175 THR A O 1
ATOM 1409 N N . ASN A 1 176 ? 24.569 21.656 3.353 1.00 42.72 176 ASN A N 1
ATOM 1410 C CA . ASN A 1 176 ? 25.566 22.369 4.137 1.00 42.72 176 ASN A CA 1
ATOM 1411 C C . ASN A 1 176 ? 26.391 23.246 3.174 1.00 42.72 176 ASN A C 1
ATOM 1413 O O . ASN A 1 176 ? 27.146 22.716 2.358 1.00 42.72 176 ASN A O 1
ATOM 1417 N N . HIS A 1 177 ? 26.227 24.571 3.206 1.00 39.16 177 HIS A N 1
ATOM 1418 C CA . HIS A 1 177 ? 27.057 25.490 2.420 1.00 39.16 177 HIS A CA 1
ATOM 1419 C C . HIS A 1 177 ? 28.290 25.875 3.246 1.00 39.16 177 HIS A C 1
ATOM 1421 O O . HIS A 1 177 ? 28.236 26.732 4.127 1.00 39.16 177 HIS A O 1
ATOM 1427 N N . GLY A 1 178 ? 29.397 25.177 2.989 1.00 43.03 178 GLY A N 1
ATOM 1428 C CA . GLY A 1 178 ? 30.710 25.509 3.528 1.00 43.03 178 GLY A CA 1
ATOM 1429 C C . GLY A 1 178 ? 31.250 26.770 2.862 1.00 43.03 178 GLY A C 1
ATOM 1430 O O . GLY A 1 178 ? 31.386 26.824 1.644 1.00 43.03 178 GLY A O 1
ATOM 1431 N N . GLY A 1 179 ? 31.551 27.779 3.674 1.00 46.41 179 GLY A N 1
ATOM 1432 C CA . GLY A 1 179 ? 32.272 28.961 3.231 1.00 46.41 179 GLY A CA 1
ATOM 1433 C C . GLY A 1 179 ? 33.740 28.657 2.940 1.00 46.41 179 GLY A C 1
ATOM 1434 O O . GLY A 1 179 ? 34.396 27.944 3.704 1.00 46.41 179 GLY A O 1
ATOM 1435 N N . LYS A 1 180 ? 34.236 29.246 1.854 1.00 43.62 180 LYS A N 1
ATOM 1436 C CA . LYS A 1 180 ? 35.471 30.035 1.761 1.00 43.62 180 LYS A CA 1
ATOM 1437 C C . LYS A 1 180 ? 35.486 30.769 0.428 1.00 43.62 180 LYS A C 1
ATOM 1439 O O . LYS A 1 180 ? 35.119 30.135 -0.581 1.00 43.62 180 LYS A O 1
#

InterPro domains:
  IPR007590 Saf4/Yju2 protein [PF04502] (2-161)
  IPR007590 Saf4/Yju2 protein [PTHR12111] (2-172)

Radius of gyration: 40.24 Å; chains: 1; bounding box: 90×55×109 Å

Foldseek 3Di:
DDWDQDPVVRDIDDDDDDDDDDDVVVVVVVVVVVVVVVQCVVCVVPVVSVVVVVVVVVVVVVVVVVVVVVVVVVCVVCVVPDPVNVVVVVVVVVVVVVVVVVVVVVVVVVVVVVVCVVPDDDDDDPDDDDDDDDDDDDDDDDDDDDDDDDDDDDDDDDDPDDPDDPPPDPPDDDDDDDDD

pLDDT: mean 74.65, std 22.57, range [33.0, 98.38]

Secondary structure (DSSP, 8-state):
-EEEEETTTTEEEEEES--PPP-HHHHHHHHHHHHHHHHHHHHHT-HHHHHHHHHHHHHHHHHHHHHHHHHHHHHHHHTTS-HHHHHHHHHHHHHHHHHHHHHHHHHHHHHHHHHHTTT--PPPP----------------------PPPPP-------------GGGSS----------

Sequence (180 aa):
LTMKTDPENSDYIVESGAMRNFEPWRAEDEEVDKEKKKRDAEEMGDAMKSLENRTIDSKREMDILAALDEMKSMKARHATISTDAMLEALRHTTEEKEKKLEQEDEALIKSLFLQDSKSFIRRLNDDEDEDEYDIGNKQKLETKNSHQPKRKRAENSDSVESMENPATILTGSSTNHGGK